Protein AF-A0A964YYC1-F1 (afdb_monomer)

Solvent-accessible surface area (backbone atoms only — not comparable to full-atom values): 6538 Å² total; per-residue (Å²): 107,53,64,54,41,38,64,71,27,30,49,56,20,42,50,52,51,27,54,55,34,36,36,45,36,70,51,42,67,93,49,29,40,55,71,55,57,46,78,50,91,67,68,55,70,71,57,19,52,52,24,41,53,53,23,54,50,37,51,51,49,52,55,48,52,62,48,56,58,72,51,72,62,59,64,54,70,70,57,53,50,54,45,52,50,50,25,54,53,21,45,52,51,15,51,56,24,54,69,41,88,18,78,66,17,27,61,53,16,54,37,26,42,32,36,18,50,26,42,46,52,47,55,54,62,28,73,77,99

Foldseek 3Di:
DLVCLLVPQLVVLLVVVLVLLLCLLVQPQVSCCQHPVVPDSGDDNVSSVVSVVVSVVSVVLSVLSVVLSVDDAQDDPVNLVVLVVLLVVLCVCLVVQCPRPRPNNNVNSVSSNSSNVSSVVSSVVRHVD

Structure (mmCIF, N/CA/C/O backbone):
data_AF-A0A964YYC1-F1
#
_entry.id   AF-A0A964YYC1-F1
#
loop_
_atom_site.group_PDB
_atom_site.id
_atom_site.type_symbol
_atom_site.label_atom_id
_atom_site.label_alt_id
_atom_site.label_comp_id
_atom_site.label_asym_id
_atom_site.label_entity_id
_atom_site.label_seq_id
_atom_site.pdbx_PDB_ins_code
_atom_site.Cartn_x
_atom_site.Cartn_y
_atom_site.Cartn_z
_atom_site.occupancy
_atom_site.B_iso_or_equiv
_atom_site.auth_seq_id
_atom_site.auth_comp_id
_atom_site.auth_asym_id
_atom_site.auth_atom_id
_atom_site.pdbx_PDB_model_num
ATOM 1 N N . MET A 1 1 ? -16.806 5.840 10.994 1.00 89.00 1 MET A N 1
ATOM 2 C CA . MET A 1 1 ? -15.397 6.220 10.739 1.00 89.00 1 MET A CA 1
ATOM 3 C C . MET A 1 1 ? -14.572 5.137 10.028 1.00 89.00 1 MET A C 1
ATOM 5 O O . MET A 1 1 ? -14.177 5.381 8.896 1.00 89.00 1 MET A O 1
ATOM 9 N N . LYS A 1 2 ? -14.340 3.933 10.593 1.00 93.62 2 LYS A N 1
ATOM 10 C CA . LYS A 1 2 ? -13.486 2.893 9.952 1.00 93.62 2 LYS A CA 1
ATOM 11 C C . LYS A 1 2 ? -13.859 2.575 8.493 1.00 93.62 2 LYS A C 1
ATOM 13 O O . LYS A 1 2 ? -12.994 2.542 7.626 1.00 93.62 2 LYS A O 1
ATOM 18 N N . ARG A 1 3 ? -15.156 2.403 8.209 1.00 95.38 3 ARG A N 1
ATOM 19 C CA . ARG A 1 3 ? -15.663 2.103 6.857 1.00 95.38 3 ARG A CA 1
ATOM 20 C C . ARG A 1 3 ? -15.433 3.240 5.854 1.00 95.38 3 ARG A C 1
ATOM 22 O O . ARG A 1 3 ? -15.131 2.973 4.700 1.00 95.38 3 ARG A O 1
ATOM 29 N N . GLN A 1 4 ? -15.517 4.496 6.298 1.00 96.00 4 GLN A N 1
ATOM 30 C CA . GLN A 1 4 ? -15.213 5.662 5.458 1.00 96.00 4 GLN A CA 1
ATOM 31 C C . GLN A 1 4 ? -13.718 5.729 5.135 1.00 96.00 4 GLN A C 1
ATOM 33 O O . GLN A 1 4 ? -13.366 5.913 3.977 1.00 96.00 4 GLN A O 1
ATOM 38 N N . ILE A 1 5 ? -12.846 5.499 6.128 1.00 96.31 5 ILE A N 1
ATOM 39 C CA . ILE A 1 5 ? -11.391 5.421 5.913 1.00 96.31 5 ILE A CA 1
ATOM 40 C C . ILE A 1 5 ? -11.065 4.349 4.865 1.00 96.31 5 ILE A C 1
ATOM 42 O O . ILE A 1 5 ? -10.284 4.595 3.949 1.00 96.31 5 ILE A O 1
ATOM 46 N N . PHE A 1 6 ? -11.696 3.176 4.964 1.00 97.12 6 PHE A N 1
ATOM 47 C CA . PHE A 1 6 ? -11.511 2.117 3.976 1.00 97.12 6 PHE A CA 1
ATOM 48 C C . PHE A 1 6 ? -11.997 2.525 2.581 1.00 97.12 6 PHE A C 1
ATOM 50 O O . PHE A 1 6 ? -11.214 2.464 1.641 1.00 97.12 6 PHE A O 1
ATOM 57 N N . ASN A 1 7 ? -13.239 2.991 2.444 1.00 96.50 7 ASN A N 1
ATOM 58 C CA . ASN A 1 7 ? -13.824 3.303 1.137 1.00 96.50 7 ASN A CA 1
ATOM 59 C C . ASN A 1 7 ? -13.154 4.492 0.428 1.00 96.50 7 ASN A C 1
ATOM 61 O O . ASN A 1 7 ? -13.075 4.491 -0.795 1.00 96.50 7 ASN A O 1
ATOM 65 N N . ILE A 1 8 ? -12.700 5.506 1.173 1.00 96.94 8 ILE A N 1
ATOM 66 C CA . ILE A 1 8 ? -12.177 6.759 0.604 1.00 96.94 8 ILE A CA 1
ATOM 67 C C . ILE A 1 8 ? -10.660 6.703 0.406 1.00 96.94 8 ILE A C 1
ATOM 69 O O . ILE A 1 8 ? -10.156 7.231 -0.580 1.00 96.94 8 ILE A O 1
ATOM 73 N N . LEU A 1 9 ? -9.921 6.082 1.332 1.00 96.88 9 LEU A N 1
ATOM 74 C CA . LEU A 1 9 ? -8.457 6.054 1.278 1.00 96.88 9 LEU A CA 1
ATOM 75 C C . LEU A 1 9 ? -7.942 4.697 0.809 1.00 96.88 9 LEU A C 1
ATOM 77 O O . LEU A 1 9 ? -7.307 4.613 -0.238 1.00 96.88 9 LEU A O 1
ATOM 81 N N . LEU A 1 10 ? -8.209 3.634 1.571 1.00 97.75 10 LEU A N 1
ATOM 82 C CA . LEU A 1 10 ? -7.533 2.349 1.362 1.00 97.75 10 LEU A CA 1
ATOM 83 C C . LEU A 1 10 ? -7.979 1.649 0.082 1.00 97.75 10 LEU A C 1
ATOM 85 O O . LEU A 1 10 ? -7.131 1.222 -0.688 1.00 97.75 10 LEU A O 1
ATOM 89 N N . PHE A 1 11 ? -9.283 1.538 -0.160 1.00 98.00 11 PHE A N 1
ATOM 90 C CA . PHE A 1 11 ? -9.820 0.828 -1.316 1.00 98.00 11 PHE A CA 1
ATOM 91 C C . PHE A 1 11 ? -9.315 1.411 -2.649 1.00 98.00 11 PHE A C 1
ATOM 93 O O . PHE A 1 11 ? -8.643 0.681 -3.380 1.00 98.00 11 PHE A O 1
ATOM 100 N N . PRO A 1 12 ? -9.533 2.703 -2.971 1.00 98.12 12 PRO A N 1
ATOM 101 C CA . PRO A 1 12 ? -9.072 3.252 -4.244 1.00 98.12 12 PRO A CA 1
ATOM 102 C C . PRO A 1 12 ? -7.545 3.235 -4.359 1.00 98.12 12 PRO A C 1
ATOM 104 O O . PRO A 1 12 ? -7.014 2.880 -5.410 1.00 98.12 12 PRO A O 1
ATOM 107 N N . ALA A 1 13 ? -6.818 3.550 -3.283 1.00 98.00 13 ALA A N 1
ATOM 108 C CA . ALA A 1 13 ? -5.362 3.587 -3.325 1.00 98.00 13 ALA A CA 1
ATOM 109 C C . ALA A 1 13 ? -4.732 2.196 -3.507 1.00 98.00 13 ALA A C 1
ATOM 111 O O . ALA A 1 13 ? -3.767 2.054 -4.259 1.00 98.00 13 ALA A O 1
ATOM 112 N N . LEU A 1 14 ? -5.278 1.160 -2.863 1.00 97.94 14 LEU A N 1
ATOM 113 C CA . LEU A 1 14 ? -4.824 -0.220 -3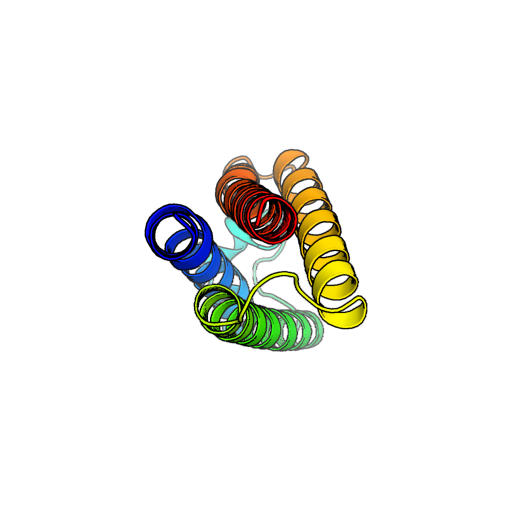.045 1.00 97.94 14 LEU A CA 1
ATOM 114 C C . LEU A 1 14 ? -5.169 -0.748 -4.437 1.00 97.94 14 LEU A C 1
ATOM 116 O O . LEU A 1 14 ? -4.343 -1.437 -5.024 1.00 97.94 14 LEU A O 1
ATOM 120 N N . VAL A 1 15 ? -6.329 -0.391 -4.998 1.00 97.94 15 VAL A N 1
ATOM 121 C CA . VAL A 1 15 ? -6.699 -0.760 -6.377 1.00 97.94 15 VAL A CA 1
ATOM 122 C C . VAL A 1 15 ? -5.755 -0.114 -7.393 1.00 97.94 15 VAL A C 1
ATOM 124 O O . VAL A 1 15 ? -5.268 -0.799 -8.290 1.00 97.94 15 VAL A O 1
ATOM 127 N N . ILE A 1 16 ? -5.431 1.174 -7.232 1.00 96.94 16 ILE A N 1
ATOM 128 C CA . ILE A 1 16 ? -4.473 1.871 -8.103 1.00 96.94 16 ILE A CA 1
ATOM 129 C C . ILE A 1 16 ? -3.080 1.235 -7.995 1.00 96.94 16 ILE A C 1
ATOM 131 O O . ILE A 1 16 ? -2.468 0.928 -9.018 1.00 96.94 16 ILE A O 1
ATOM 135 N N . ASN A 1 17 ? -2.584 0.993 -6.776 1.00 96.50 17 ASN A N 1
ATOM 136 C CA . A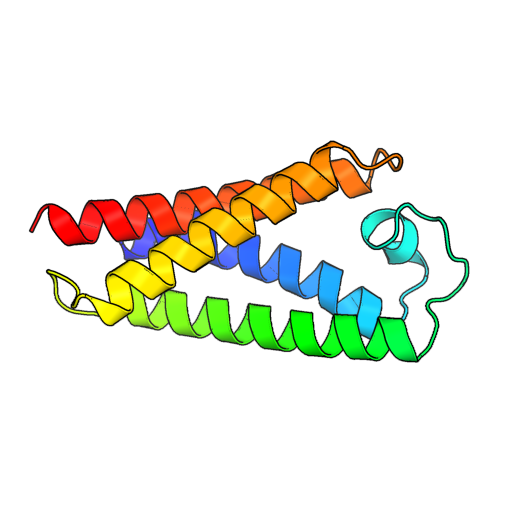SN A 1 17 ? -1.288 0.338 -6.570 1.00 96.50 17 ASN A CA 1
ATOM 137 C C . ASN A 1 17 ? -1.266 -1.085 -7.144 1.00 96.50 17 ASN A C 1
ATOM 139 O O . ASN A 1 17 ? -0.297 -1.464 -7.798 1.00 96.50 17 ASN A O 1
ATOM 143 N N . PHE A 1 18 ? -2.337 -1.858 -6.947 1.00 97.62 18 PHE A N 1
ATOM 144 C CA . PHE A 1 18 ? -2.480 -3.188 -7.529 1.00 97.62 18 PHE A CA 1
ATOM 145 C C . PHE A 1 18 ? -2.411 -3.130 -9.053 1.00 97.62 18 PHE A C 1
ATOM 147 O O . PHE A 1 18 ? -1.614 -3.853 -9.639 1.00 97.62 18 PHE A O 1
ATOM 154 N N . TYR A 1 19 ? -3.187 -2.250 -9.689 1.00 96.75 19 TYR A N 1
ATOM 155 C CA . TYR A 1 19 ? -3.192 -2.098 -11.142 1.00 96.75 19 TYR A CA 1
ATOM 156 C C . TYR A 1 19 ? -1.789 -1.805 -11.690 1.00 96.75 19 TYR A C 1
ATOM 158 O O . TYR A 1 19 ? -1.343 -2.461 -12.632 1.00 96.75 19 TYR A O 1
ATOM 166 N N . LEU A 1 20 ? -1.062 -0.879 -11.057 1.00 94.75 20 LEU A N 1
ATOM 167 C CA . LEU A 1 20 ? 0.309 -0.541 -11.442 1.00 94.75 20 LEU A CA 1
ATOM 168 C C . LEU A 1 20 ? 1.240 -1.744 -11.309 1.00 94.75 20 LEU A C 1
ATOM 170 O O . LEU A 1 20 ? 1.861 -2.163 -12.280 1.00 94.75 20 LEU A O 1
ATOM 174 N N . VAL A 1 21 ? 1.297 -2.351 -10.129 1.00 95.25 21 VAL A N 1
ATOM 175 C CA . VAL A 1 21 ? 2.207 -3.465 -9.849 1.00 95.25 21 VAL A CA 1
ATOM 176 C C . VAL A 1 21 ? 1.876 -4.686 -10.717 1.00 95.25 21 VAL A C 1
ATOM 178 O O . VAL A 1 21 ? 2.773 -5.298 -11.295 1.00 95.25 21 VAL A O 1
ATOM 181 N N . PHE A 1 22 ? 0.594 -5.009 -10.885 1.00 97.31 22 PHE A N 1
ATOM 182 C CA . PHE A 1 22 ? 0.139 -6.125 -11.711 1.00 97.31 22 PHE A CA 1
ATOM 183 C C . PHE A 1 22 ? 0.447 -5.909 -13.197 1.00 97.31 22 PHE A C 1
ATOM 185 O O . PHE A 1 22 ? 0.883 -6.834 -13.881 1.00 97.31 22 PHE A O 1
ATOM 192 N N . SER A 1 23 ? 0.325 -4.675 -13.696 1.00 95.81 23 SER A N 1
ATOM 193 C CA . SER A 1 23 ? 0.728 -4.356 -15.070 1.00 95.81 23 SER A CA 1
ATOM 194 C C . SER A 1 23 ? 2.231 -4.567 -15.317 1.00 95.81 23 SER A C 1
ATOM 196 O O . SER A 1 23 ? 2.620 -4.941 -16.425 1.00 95.81 23 SER A O 1
ATOM 198 N N . GLY A 1 24 ? 3.066 -4.443 -14.277 1.00 94.19 24 GLY A N 1
ATOM 199 C CA . GLY A 1 24 ? 4.488 -4.800 -14.313 1.00 94.19 24 GLY A CA 1
ATOM 200 C C . GLY A 1 24 ? 4.714 -6.306 -14.457 1.00 94.19 24 GLY A C 1
ATOM 201 O O . GLY A 1 24 ? 5.541 -6.736 -15.258 1.00 94.19 24 GLY A O 1
ATOM 202 N N . ALA A 1 25 ? 3.919 -7.130 -13.771 1.00 95.75 25 ALA A N 1
ATOM 203 C CA . ALA A 1 25 ? 3.968 -8.588 -13.923 1.00 95.75 25 ALA A CA 1
ATOM 204 C C . ALA A 1 25 ? 3.609 -9.027 -15.356 1.00 95.75 25 ALA A C 1
ATOM 206 O O . ALA A 1 25 ? 4.273 -9.877 -15.964 1.00 95.75 25 ALA A O 1
ATOM 207 N N . LEU A 1 26 ? 2.588 -8.381 -15.924 1.00 96.00 26 LEU A N 1
ATOM 208 C CA . LEU A 1 26 ? 2.145 -8.590 -17.301 1.00 96.00 26 LEU A CA 1
ATOM 209 C C . LEU A 1 26 ? 3.067 -7.945 -18.349 1.00 96.00 26 LEU A C 1
ATOM 211 O O . LEU A 1 26 ? 2.903 -8.219 -19.534 1.00 96.00 26 LEU A O 1
ATOM 215 N N . ASN A 1 27 ? 4.050 -7.140 -17.930 1.00 94.19 27 ASN A N 1
ATOM 216 C CA . ASN A 1 27 ? 4.953 -6.398 -18.810 1.00 94.19 27 ASN A CA 1
ATOM 217 C C . ASN A 1 27 ? 4.204 -5.505 -19.822 1.00 94.19 27 ASN A C 1
ATOM 219 O O . ASN A 1 27 ? 4.498 -5.488 -21.019 1.00 94.19 27 ASN A O 1
ATOM 223 N N . ILE A 1 28 ? 3.199 -4.768 -19.342 1.00 94.19 28 ILE A N 1
ATOM 224 C CA . ILE A 1 28 ? 2.425 -3.841 -20.173 1.00 94.19 28 ILE A CA 1
ATOM 225 C C . ILE A 1 28 ? 3.294 -2.624 -20.510 1.00 94.19 28 ILE A C 1
ATOM 227 O O . ILE A 1 28 ? 3.589 -1.798 -19.645 1.00 94.19 28 ILE A O 1
ATOM 231 N N . LYS A 1 29 ? 3.669 -2.487 -21.788 1.00 90.38 29 LYS A N 1
ATOM 232 C CA . LYS A 1 29 ? 4.609 -1.458 -22.271 1.00 90.38 29 LYS A CA 1
ATOM 233 C C . LYS A 1 29 ? 4.215 -0.028 -21.889 1.00 90.38 29 LYS A C 1
ATOM 235 O O . LYS A 1 29 ? 5.066 0.746 -21.465 1.00 90.38 29 LYS A O 1
ATOM 240 N N . SER A 1 30 ? 2.927 0.313 -21.973 1.00 89.19 30 SER A N 1
ATOM 241 C CA . SER A 1 30 ? 2.425 1.655 -21.635 1.00 89.19 30 SER A CA 1
ATOM 242 C C . SER A 1 30 ? 2.562 2.017 -20.150 1.00 89.19 30 SER A C 1
ATOM 244 O O . SER A 1 30 ? 2.491 3.193 -19.805 1.00 89.19 30 SER A O 1
ATOM 246 N N . MET A 1 31 ? 2.786 1.034 -19.272 1.00 91.88 31 MET A N 1
ATOM 247 C CA . MET A 1 31 ? 2.919 1.236 -17.826 1.00 91.88 31 MET A CA 1
ATOM 248 C C . MET A 1 31 ? 4.373 1.223 -17.341 1.00 91.88 31 MET A C 1
ATOM 250 O O . MET A 1 31 ? 4.636 1.632 -16.212 1.00 91.88 31 MET A O 1
ATOM 254 N N . LEU A 1 32 ? 5.339 0.836 -18.183 1.00 89.69 32 LEU A N 1
ATOM 255 C CA . LEU A 1 32 ? 6.768 0.814 -17.834 1.00 89.69 32 LEU A CA 1
ATOM 256 C C . LEU A 1 32 ? 7.307 2.160 -17.307 1.00 89.69 32 LEU A C 1
ATOM 258 O O . LEU A 1 32 ? 8.042 2.141 -16.311 1.00 89.69 32 LEU A O 1
ATOM 262 N N . PRO A 1 33 ? 6.895 3.331 -17.846 1.00 89.94 33 PRO A N 1
ATOM 263 C CA . PRO A 1 33 ? 7.295 4.629 -17.297 1.00 89.94 33 PRO A CA 1
ATOM 264 C C . PRO A 1 33 ? 6.856 4.864 -15.847 1.00 89.94 33 PRO A C 1
ATOM 266 O O . PRO A 1 33 ? 7.422 5.725 -15.175 1.00 89.94 33 PRO A O 1
ATOM 269 N N . ARG A 1 34 ? 5.852 4.119 -15.363 1.00 89.44 34 ARG A N 1
ATOM 270 C CA . ARG A 1 34 ? 5.313 4.216 -14.000 1.00 89.44 34 ARG A CA 1
ATOM 271 C C . ARG A 1 34 ? 5.860 3.167 -13.041 1.00 89.44 34 ARG A C 1
ATOM 273 O O . ARG A 1 34 ? 5.523 3.236 -11.873 1.00 89.44 34 ARG A O 1
ATOM 280 N N . ILE A 1 35 ? 6.610 2.173 -13.499 1.00 87.06 35 ILE A N 1
ATOM 281 C CA . ILE A 1 35 ? 6.916 0.983 -12.686 1.00 87.06 35 ILE A CA 1
ATOM 282 C C . ILE A 1 35 ? 8.413 0.823 -12.441 1.00 87.06 35 ILE A C 1
ATOM 284 O O . ILE A 1 35 ? 8.808 0.311 -11.397 1.00 87.06 35 ILE A O 1
ATOM 288 N N . ALA A 1 36 ? 9.230 1.245 -13.406 1.00 81.56 36 ALA A N 1
ATOM 289 C CA . ALA A 1 36 ? 10.677 1.074 -13.372 1.00 81.56 36 ALA A CA 1
ATOM 290 C C . ALA A 1 36 ? 11.404 2.299 -13.952 1.00 81.56 36 ALA A C 1
ATOM 292 O O . ALA A 1 36 ? 12.338 2.164 -14.744 1.00 81.56 36 ALA A O 1
ATOM 293 N N . GLY A 1 37 ? 10.916 3.506 -13.651 1.00 74.94 37 GLY A N 1
ATOM 294 C CA . GLY A 1 37 ? 11.505 4.758 -14.131 1.00 74.94 37 GLY A CA 1
ATOM 295 C C . GLY A 1 37 ? 11.527 4.939 -15.648 1.00 74.94 37 GLY A C 1
ATOM 296 O O . GLY A 1 37 ? 12.214 5.835 -16.126 1.00 74.94 37 GLY A O 1
ATOM 297 N N . GLY A 1 38 ? 10.830 4.086 -16.409 1.00 70.62 38 GLY A N 1
ATOM 298 C CA . GLY A 1 38 ? 10.949 4.027 -17.868 1.00 70.62 38 GLY A CA 1
ATOM 299 C C . GLY A 1 38 ? 12.300 3.504 -18.370 1.00 70.62 38 GLY A C 1
ATOM 300 O O . GLY A 1 38 ? 12.590 3.643 -19.550 1.00 70.62 38 GLY A O 1
ATOM 301 N N . GLY A 1 39 ? 13.124 2.902 -17.503 1.00 79.25 39 GLY A N 1
ATOM 302 C CA . GLY A 1 39 ? 14.466 2.419 -17.853 1.00 79.25 39 GLY A CA 1
ATOM 303 C C . GLY A 1 39 ? 14.499 1.089 -18.612 1.00 79.25 39 GLY A C 1
ATOM 304 O O . GLY A 1 39 ? 15.578 0.588 -18.910 1.00 79.25 39 GLY A O 1
ATOM 305 N N . PHE A 1 40 ? 13.336 0.502 -18.901 1.00 84.00 40 PHE A N 1
ATOM 306 C CA . PHE A 1 40 ? 13.209 -0.789 -19.567 1.00 84.00 40 PHE A CA 1
ATOM 307 C C . PHE A 1 40 ? 12.255 -0.682 -20.753 1.00 84.00 40 PHE A C 1
ATOM 309 O O . PHE A 1 40 ? 11.156 -0.148 -20.617 1.00 84.00 40 PHE A O 1
ATOM 316 N N . GLU A 1 41 ? 12.633 -1.278 -21.883 1.00 85.38 41 GLU A N 1
ATOM 317 C CA . GLU A 1 41 ? 11.711 -1.544 -22.998 1.00 85.38 41 GLU A CA 1
ATOM 318 C C . GLU A 1 41 ? 10.856 -2.796 -22.746 1.00 85.38 41 GLU A C 1
ATOM 320 O O . GLU A 1 41 ? 9.746 -2.943 -23.266 1.00 85.38 41 GLU A O 1
ATOM 325 N N . SER A 1 42 ? 11.378 -3.711 -21.926 1.00 90.75 42 SER A N 1
ATOM 326 C CA . SER A 1 42 ? 10.676 -4.881 -21.413 1.00 90.75 42 SER A CA 1
ATOM 327 C C . SER A 1 42 ? 11.260 -5.295 -20.065 1.00 90.75 42 SER A C 1
ATOM 329 O O . SER A 1 42 ? 12.468 -5.207 -19.844 1.00 90.75 42 SER A O 1
ATOM 331 N N . LEU A 1 43 ? 10.402 -5.736 -19.147 1.00 91.94 43 LEU A N 1
ATOM 332 C CA . LEU A 1 43 ? 10.828 -6.212 -17.837 1.00 91.94 43 LEU A CA 1
ATOM 333 C C . LEU A 1 43 ? 11.396 -7.637 -17.940 1.00 91.94 43 LEU A C 1
ATOM 335 O O . LEU A 1 43 ? 10.693 -8.536 -18.417 1.00 91.94 43 LEU A O 1
ATOM 339 N N . PRO A 1 44 ? 12.620 -7.881 -17.433 1.00 93.38 44 PRO A N 1
ATOM 340 C CA . PRO A 1 44 ? 13.165 -9.222 -17.258 1.00 93.38 44 PRO A CA 1
ATOM 341 C C . PRO A 1 44 ? 12.198 -10.143 -16.507 1.00 93.38 44 PRO A C 1
ATOM 343 O O . PRO A 1 44 ? 11.538 -9.720 -15.554 1.00 93.38 44 PRO A O 1
ATOM 346 N N . SER A 1 45 ? 12.157 -11.427 -16.878 1.00 94.75 45 SER A N 1
ATOM 347 C CA . SER A 1 45 ? 11.251 -12.420 -16.275 1.00 94.75 45 SER A CA 1
ATOM 348 C C . SER A 1 45 ? 11.351 -12.482 -14.747 1.00 94.75 45 SER A C 1
ATOM 350 O O . SER A 1 45 ? 10.330 -12.596 -14.072 1.00 94.75 45 SER A O 1
ATOM 352 N N . GLY A 1 46 ? 12.560 -12.327 -14.193 1.00 94.50 46 GLY A N 1
ATOM 353 C CA . GLY A 1 46 ? 12.769 -12.264 -12.744 1.00 94.50 46 GLY A CA 1
ATOM 354 C C . GLY A 1 46 ? 12.043 -11.086 -12.086 1.00 94.50 46 GLY A C 1
ATOM 355 O O . GLY A 1 46 ? 11.337 -11.276 -11.100 1.00 94.50 46 GLY A O 1
ATOM 356 N N . LEU A 1 47 ? 12.128 -9.884 -12.669 1.00 93.19 47 LEU A N 1
ATOM 357 C CA . LEU A 1 47 ? 11.399 -8.717 -12.160 1.00 93.19 47 LEU A CA 1
ATOM 358 C C . LEU A 1 47 ? 9.888 -8.910 -12.285 1.00 93.19 47 LEU A C 1
ATOM 360 O O . LEU A 1 47 ? 9.155 -8.595 -11.352 1.00 93.19 47 LEU A O 1
ATOM 364 N N . ARG A 1 48 ? 9.411 -9.490 -13.389 1.00 95.31 48 ARG A N 1
ATOM 365 C CA 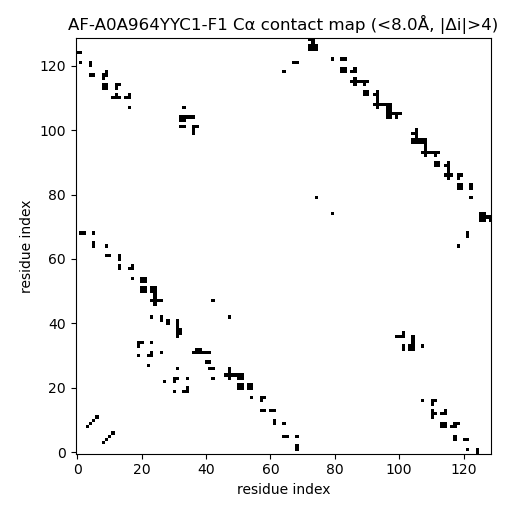. ARG A 1 48 ? 7.979 -9.777 -13.579 1.00 95.31 48 ARG A CA 1
ATOM 366 C C . ARG A 1 48 ? 7.424 -10.692 -12.485 1.00 95.31 48 ARG A C 1
ATOM 368 O O . ARG A 1 48 ? 6.322 -10.448 -11.997 1.00 95.31 48 ARG A O 1
ATOM 375 N N . LEU A 1 49 ? 8.194 -11.695 -12.057 1.00 97.12 49 LEU A N 1
ATOM 376 C CA . LEU A 1 49 ? 7.811 -12.572 -10.948 1.00 97.12 49 LEU A CA 1
ATOM 377 C C . LEU A 1 49 ? 7.745 -11.815 -9.610 1.00 97.12 49 LEU A C 1
ATOM 379 O O . LEU A 1 49 ? 6.817 -12.029 -8.831 1.00 97.12 49 LEU A O 1
ATOM 383 N N . ILE A 1 50 ? 8.673 -10.882 -9.368 1.00 96.25 50 ILE A N 1
ATOM 384 C CA . ILE A 1 50 ? 8.635 -10.001 -8.190 1.00 96.25 50 ILE A CA 1
ATOM 385 C C . ILE A 1 50 ? 7.374 -9.129 -8.215 1.00 96.25 50 ILE A C 1
ATOM 387 O O . ILE A 1 50 ? 6.648 -9.081 -7.222 1.00 96.25 50 ILE A O 1
ATOM 391 N N . TYR A 1 51 ? 7.063 -8.493 -9.348 1.00 95.62 51 TYR A N 1
ATOM 392 C CA . TYR A 1 51 ? 5.832 -7.712 -9.509 1.00 95.62 51 TYR A CA 1
ATOM 393 C C . TYR A 1 51 ? 4.578 -8.563 -9.294 1.00 95.62 51 TYR A C 1
ATOM 395 O O . TYR A 1 51 ? 3.631 -8.103 -8.658 1.00 95.62 51 TYR A O 1
ATOM 403 N N . LEU A 1 52 ? 4.573 -9.823 -9.735 1.00 97.50 52 LEU A N 1
ATOM 404 C CA . LEU A 1 52 ? 3.458 -10.729 -9.469 1.00 97.50 52 LEU A CA 1
ATOM 405 C C . LEU A 1 52 ? 3.287 -10.972 -7.962 1.00 97.50 52 LEU A C 1
ATOM 407 O O . LEU A 1 52 ? 2.182 -10.816 -7.440 1.00 97.50 52 LEU A O 1
ATOM 411 N N . GLY A 1 53 ? 4.373 -11.265 -7.245 1.00 98.06 53 GLY A N 1
ATOM 412 C CA . GLY A 1 53 ? 4.351 -11.426 -5.788 1.00 98.06 53 GLY A CA 1
ATOM 413 C C . GLY A 1 53 ? 3.867 -10.170 -5.058 1.00 98.06 53 GLY A C 1
ATOM 414 O O . GLY A 1 53 ? 3.013 -10.248 -4.174 1.00 98.06 53 GLY A O 1
ATOM 415 N N . LEU A 1 54 ? 4.337 -8.993 -5.478 1.00 96.56 54 LEU A N 1
ATOM 416 C CA . LEU A 1 54 ? 3.881 -7.715 -4.931 1.00 96.56 54 LEU A CA 1
ATOM 417 C C . LEU A 1 54 ? 2.394 -7.467 -5.220 1.00 96.56 54 LEU A C 1
ATOM 419 O O . LEU A 1 54 ? 1.684 -6.953 -4.358 1.00 96.56 54 LEU A O 1
ATOM 423 N N . SER A 1 55 ? 1.890 -7.867 -6.389 1.00 97.00 55 SER A N 1
ATOM 424 C CA . SER A 1 55 ? 0.470 -7.714 -6.724 1.00 97.00 55 SER A CA 1
ATOM 425 C C . SER A 1 55 ? -0.419 -8.582 -5.821 1.00 97.00 55 SER A C 1
ATOM 427 O O . SER A 1 55 ? -1.420 -8.099 -5.291 1.00 97.00 55 SER A O 1
ATOM 429 N N . MET A 1 56 ? 0.005 -9.818 -5.533 1.00 98.12 56 MET A N 1
ATOM 430 C CA . MET A 1 56 ? -0.655 -10.692 -4.557 1.00 98.12 56 MET A CA 1
ATOM 431 C C . MET A 1 56 ? -0.607 -10.104 -3.145 1.00 98.12 56 MET A C 1
ATOM 433 O O . MET A 1 56 ? -1.587 -10.171 -2.402 1.00 98.12 56 MET A O 1
ATOM 437 N N . PHE A 1 57 ? 0.505 -9.465 -2.780 1.00 97.81 57 PHE A N 1
ATOM 438 C CA . PHE A 1 57 ? 0.619 -8.770 -1.504 1.00 97.81 57 PHE A CA 1
ATOM 439 C C . PHE A 1 57 ? -0.360 -7.588 -1.392 1.00 97.81 57 PHE A C 1
ATOM 441 O O . PHE A 1 57 ? -0.949 -7.396 -0.329 1.00 97.81 57 PHE A O 1
ATOM 448 N N . MET A 1 58 ? -0.623 -6.848 -2.476 1.00 97.06 58 MET A N 1
ATOM 449 C CA . MET A 1 58 ? -1.647 -5.789 -2.491 1.00 97.06 58 MET A CA 1
ATOM 450 C C . MET A 1 58 ? -3.067 -6.348 -2.320 1.00 97.06 58 MET A C 1
ATOM 452 O O . MET A 1 58 ? -3.862 -5.773 -1.577 1.00 97.06 58 MET A O 1
ATOM 456 N N . ILE A 1 59 ? -3.378 -7.499 -2.932 1.00 97.88 59 ILE A N 1
ATOM 457 C CA . ILE A 1 59 ? -4.653 -8.204 -2.701 1.00 97.88 59 ILE A CA 1
ATOM 458 C C . ILE A 1 59 ? -4.782 -8.573 -1.222 1.00 97.88 59 ILE A C 1
ATOM 460 O O . ILE A 1 59 ? -5.806 -8.299 -0.594 1.00 97.88 59 ILE A O 1
ATOM 464 N N . TRP A 1 60 ? -3.729 -9.144 -0.635 1.00 98.38 60 TRP A N 1
ATOM 465 C CA . TRP A 1 60 ? -3.723 -9.467 0.787 1.00 98.38 60 TRP A CA 1
ATOM 466 C C . TRP A 1 60 ? -3.935 -8.220 1.660 1.00 98.38 60 TRP A C 1
ATOM 468 O O . TRP A 1 60 ? -4.746 -8.271 2.583 1.00 98.38 60 TRP A O 1
ATOM 478 N N . GLN A 1 61 ? -3.291 -7.088 1.351 1.00 98.12 61 GLN A N 1
ATOM 479 C CA . GLN A 1 61 ? -3.512 -5.830 2.074 1.00 98.12 61 GLN A CA 1
ATOM 480 C C . GLN A 1 61 ? -4.964 -5.358 1.986 1.00 98.12 61 GLN A C 1
ATOM 482 O O . GLN A 1 61 ? -5.516 -4.914 2.992 1.00 98.12 61 GLN A O 1
ATOM 487 N N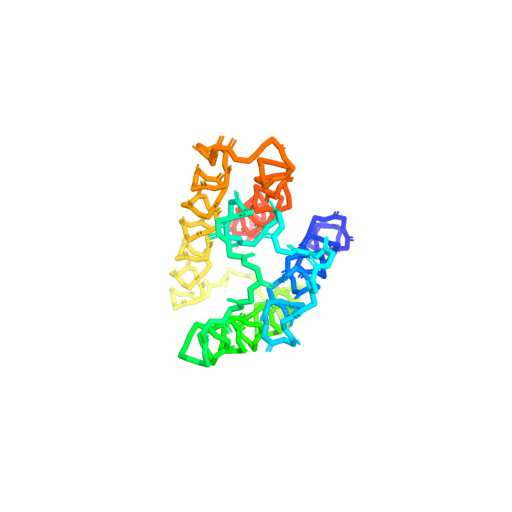 . LEU A 1 62 ? -5.595 -5.475 0.815 1.00 97.94 62 LEU A N 1
ATOM 488 C CA . LEU A 1 62 ? -6.992 -5.097 0.611 1.00 97.94 62 LEU A CA 1
ATOM 489 C C . LEU A 1 62 ? -7.935 -5.955 1.459 1.00 97.94 62 LEU A C 1
ATOM 491 O O . LEU A 1 62 ? -8.782 -5.425 2.183 1.00 97.94 62 LEU A O 1
ATOM 495 N N . LEU A 1 63 ? -7.749 -7.276 1.427 1.00 98.25 63 LEU A N 1
ATOM 496 C CA . LEU A 1 63 ? -8.519 -8.215 2.244 1.00 98.25 63 LEU A CA 1
ATOM 497 C C . LEU A 1 63 ? -8.284 -7.976 3.739 1.00 98.25 63 LEU A C 1
ATOM 499 O O . LEU A 1 63 ? -9.226 -7.992 4.535 1.00 98.25 63 LEU A O 1
ATOM 503 N N . TYR A 1 64 ? -7.038 -7.701 4.125 1.00 98.25 64 TYR A N 1
ATOM 504 C CA . TYR A 1 64 ? -6.680 -7.394 5.501 1.00 98.25 64 TYR A CA 1
ATOM 505 C C . TYR A 1 64 ? -7.325 -6.085 5.968 1.00 98.25 64 TYR A C 1
ATOM 507 O O . TYR A 1 64 ? -7.951 -6.061 7.024 1.00 98.25 64 TYR A O 1
ATOM 515 N N . ALA A 1 65 ? -7.279 -5.022 5.165 1.00 97.56 65 ALA A N 1
ATOM 516 C CA . ALA A 1 65 ? -7.943 -3.755 5.454 1.00 97.56 65 ALA A CA 1
ATOM 517 C C . ALA A 1 65 ? -9.466 -3.919 5.610 1.00 97.56 65 ALA A C 1
ATOM 519 O O . ALA A 1 65 ? -10.049 -3.387 6.558 1.00 97.56 65 ALA A O 1
ATOM 520 N N . ASN A 1 66 ? -10.101 -4.723 4.750 1.00 97.06 66 ASN A N 1
ATOM 521 C CA . ASN A 1 66 ? -11.521 -5.055 4.874 1.00 97.06 66 ASN A CA 1
ATOM 522 C C . ASN A 1 66 ? -11.828 -5.878 6.144 1.00 97.06 66 ASN A C 1
ATOM 524 O O . ASN A 1 66 ? -12.869 -5.708 6.777 1.00 97.06 66 ASN A O 1
ATOM 528 N N . ARG A 1 67 ? -10.912 -6.745 6.586 1.00 97.12 67 ARG A N 1
ATOM 529 C CA . ARG A 1 67 ? -11.044 -7.429 7.882 1.00 97.12 67 ARG 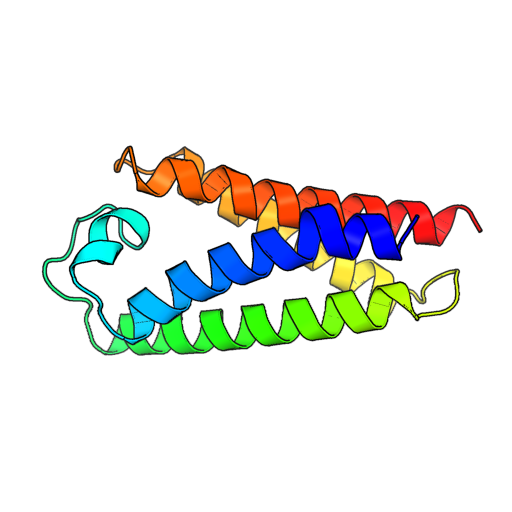A CA 1
ATOM 530 C C . ARG A 1 67 ? -10.946 -6.442 9.050 1.00 97.12 67 ARG A C 1
ATOM 532 O O . ARG A 1 67 ? -11.735 -6.534 9.987 1.00 97.12 67 ARG A O 1
ATOM 539 N N . LEU A 1 68 ? -10.012 -5.491 9.001 1.00 96.81 68 LEU A N 1
ATOM 540 C CA . LEU A 1 68 ? -9.768 -4.531 10.086 1.00 96.81 68 LEU A CA 1
ATOM 541 C C . LEU A 1 68 ? -10.971 -3.631 10.383 1.00 96.81 68 LEU A C 1
ATOM 543 O O . LEU A 1 68 ? -11.204 -3.296 11.547 1.00 96.81 68 LEU A O 1
ATOM 547 N N . ILE A 1 69 ? -11.748 -3.246 9.364 1.00 95.94 69 ILE A N 1
ATOM 548 C CA . ILE A 1 69 ? -12.934 -2.403 9.580 1.00 95.94 69 ILE A CA 1
ATOM 549 C C . ILE A 1 69 ? -14.040 -3.113 10.367 1.00 95.94 69 ILE A C 1
ATOM 551 O O . ILE A 1 69 ? -14.810 -2.435 11.044 1.00 95.94 69 ILE A O 1
ATOM 555 N N . ASN A 1 70 ? -14.075 -4.446 10.318 1.00 94.94 70 ASN A N 1
ATOM 556 C CA . ASN A 1 70 ? -15.048 -5.281 11.023 1.00 94.94 70 ASN A CA 1
ATOM 557 C C . ASN A 1 70 ? -14.498 -5.838 12.347 1.00 94.94 70 ASN A C 1
ATOM 559 O O . ASN A 1 70 ? -15.235 -6.454 13.110 1.00 94.94 70 ASN A O 1
ATOM 563 N N . LEU A 1 71 ? -13.206 -5.640 12.629 1.00 94.31 71 LEU A N 1
ATOM 564 C CA . LEU A 1 71 ? -12.575 -6.163 13.834 1.00 94.31 71 LEU A CA 1
ATOM 565 C C . LEU A 1 71 ? -12.990 -5.333 15.070 1.00 94.31 71 LEU A C 1
ATOM 567 O O . LEU A 1 71 ? -12.905 -4.092 15.010 1.00 94.31 71 LEU A O 1
ATOM 571 N N . PRO A 1 72 ? -13.383 -5.987 16.185 1.00 91.69 72 PRO A N 1
ATOM 572 C CA . PRO A 1 72 ? -13.635 -5.318 17.456 1.00 91.69 72 PRO A CA 1
ATOM 573 C C . PRO A 1 72 ? -12.419 -4.521 17.924 1.00 91.69 72 PRO A C 1
ATOM 575 O O . PRO A 1 72 ? -11.278 -4.841 17.582 1.00 91.69 72 PRO A O 1
ATOM 578 N N . THR A 1 73 ? -12.675 -3.463 18.684 1.00 90.94 73 THR A N 1
ATOM 579 C CA . THR A 1 73 ? -11.637 -2.629 19.298 1.00 90.94 73 THR A CA 1
ATOM 580 C C . THR A 1 73 ? -11.648 -2.796 20.810 1.00 90.94 73 THR A C 1
ATOM 582 O O . THR A 1 73 ? -12.733 -3.001 21.353 1.00 90.94 73 THR A O 1
ATOM 585 N N . PRO A 1 74 ? -10.478 -2.712 21.465 1.00 92.81 74 PRO A N 1
ATOM 586 C CA . PRO A 1 74 ? -9.156 -2.444 20.884 1.00 92.81 74 PRO A CA 1
ATOM 587 C C . PRO A 1 74 ? -8.556 -3.648 20.135 1.00 92.81 74 PRO A C 1
ATOM 589 O O . PRO A 1 74 ? -8.866 -4.806 20.406 1.00 92.81 74 PRO A O 1
ATOM 592 N N . TRP A 1 75 ? -7.690 -3.383 19.154 1.00 94.94 75 TRP A N 1
ATOM 593 C CA . TRP A 1 75 ? -6.963 -4.436 18.446 1.00 94.94 75 TRP A CA 1
ATOM 594 C C . TRP A 1 75 ? -5.888 -5.075 19.330 1.00 94.94 75 TRP A C 1
ATOM 596 O O . TRP A 1 75 ? -5.192 -4.396 20.081 1.00 94.94 75 TRP A O 1
ATOM 606 N N . GLY A 1 76 ? -5.680 -6.384 19.165 1.00 95.19 76 GLY A N 1
ATOM 607 C CA . GLY A 1 76 ? -4.578 -7.091 19.818 1.00 95.19 76 GLY A CA 1
ATOM 608 C C . GLY A 1 76 ? -3.194 -6.664 19.306 1.00 95.19 76 GLY A C 1
ATOM 609 O O . GLY A 1 76 ? -3.043 -6.176 18.183 1.00 95.19 76 GLY A O 1
ATOM 610 N N . SER A 1 77 ? -2.156 -6.931 20.108 1.00 94.88 77 SER A N 1
ATOM 611 C CA . SER A 1 77 ? -0.755 -6.545 19.838 1.00 94.88 77 SER A CA 1
ATOM 612 C C . SER A 1 77 ? -0.252 -6.966 18.449 1.00 94.88 77 SER A C 1
ATOM 614 O O . SER A 1 77 ? 0.387 -6.180 17.749 1.00 94.88 77 SER A O 1
ATOM 616 N N . ARG A 1 78 ? -0.594 -8.182 17.995 1.00 96.50 78 ARG A N 1
ATOM 617 C CA . ARG A 1 78 ? -0.212 -8.666 16.658 1.00 96.50 78 ARG A CA 1
ATOM 618 C C . ARG A 1 78 ? -0.802 -7.794 15.550 1.00 96.50 78 ARG A C 1
ATOM 620 O O . ARG A 1 78 ? -0.075 -7.388 14.650 1.00 96.50 78 ARG A O 1
ATOM 627 N N . THR A 1 79 ? -2.092 -7.481 15.636 1.00 97.38 79 THR A N 1
ATOM 628 C CA . THR A 1 79 ? -2.793 -6.642 14.657 1.00 97.38 79 THR A CA 1
ATOM 629 C C . THR A 1 79 ? -2.210 -5.233 14.623 1.00 97.38 79 THR A C 1
ATOM 631 O O . THR A 1 79 ? -1.921 -4.729 13.538 1.00 97.38 79 THR A O 1
ATOM 634 N N . ASP A 1 80 ? -1.968 -4.623 15.788 1.00 96.56 80 ASP A N 1
ATOM 635 C CA . ASP A 1 80 ? -1.371 -3.284 15.88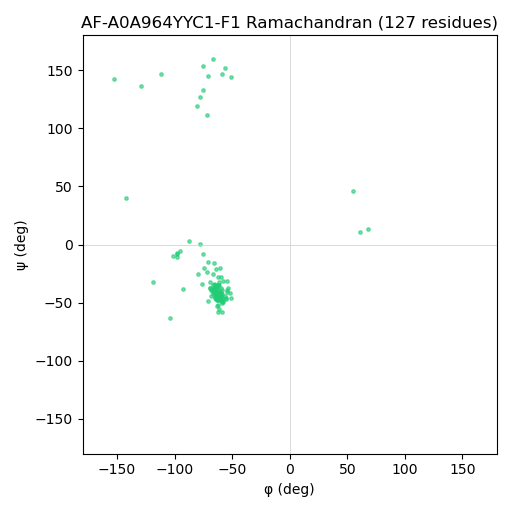5 1.00 96.56 80 ASP A CA 1
ATOM 636 C C . ASP A 1 80 ? 0.042 -3.235 15.275 1.00 96.56 80 ASP A C 1
ATOM 638 O O . ASP A 1 80 ? 0.354 -2.309 14.523 1.00 96.56 80 ASP A O 1
ATOM 642 N N . ARG A 1 81 ? 0.870 -4.264 15.513 1.00 97.44 81 ARG A N 1
ATOM 643 C CA . ARG A 1 81 ? 2.205 -4.397 14.901 1.00 97.44 81 ARG A CA 1
ATOM 644 C C . ARG A 1 81 ? 2.136 -4.576 13.389 1.00 97.44 81 ARG A C 1
ATOM 646 O O . ARG A 1 81 ? 2.871 -3.901 12.675 1.00 97.44 81 ARG A O 1
ATOM 653 N N . THR A 1 82 ? 1.247 -5.439 12.891 1.00 98.19 82 THR A N 1
ATOM 654 C CA . THR A 1 82 ? 1.066 -5.638 11.446 1.00 98.19 82 THR A CA 1
ATOM 655 C C . THR A 1 82 ? 0.640 -4.342 10.764 1.00 98.19 82 THR A C 1
ATOM 657 O O . THR A 1 82 ? 1.215 -3.976 9.746 1.00 98.19 82 THR A O 1
ATOM 660 N N . VAL A 1 83 ? -0.314 -3.602 11.335 1.00 98.19 83 VAL A N 1
ATOM 661 C CA . VAL A 1 83 ? -0.728 -2.308 10.772 1.00 98.19 83 VAL A CA 1
ATOM 662 C C . VAL A 1 83 ? 0.402 -1.280 10.860 1.00 98.19 83 VAL A C 1
ATOM 664 O O . VAL A 1 83 ? 0.630 -0.550 9.902 1.00 98.19 83 VAL A O 1
ATOM 667 N N . GLY A 1 84 ? 1.164 -1.262 11.959 1.00 98.31 84 GLY A N 1
ATOM 668 C CA . GLY A 1 84 ? 2.375 -0.448 12.085 1.00 98.31 84 GLY A CA 1
ATOM 669 C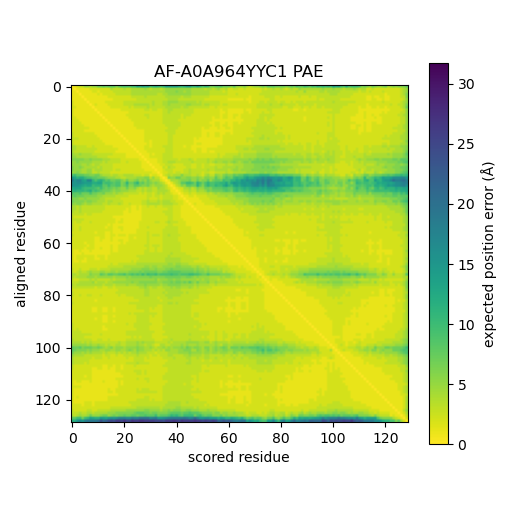 C . GLY A 1 84 ? 3.389 -0.712 10.969 1.00 98.31 84 GLY A C 1
ATOM 670 O O . GLY A 1 84 ? 3.859 0.232 10.340 1.00 98.31 84 GLY A O 1
ATOM 671 N N . PHE A 1 85 ? 3.665 -1.983 10.673 1.00 98.38 85 PHE A N 1
ATOM 672 C CA . PHE A 1 85 ? 4.537 -2.385 9.569 1.00 98.38 85 PHE A CA 1
ATOM 673 C C . PHE A 1 85 ? 4.015 -1.897 8.209 1.00 98.38 85 PHE A C 1
ATOM 675 O O . PHE A 1 85 ? 4.781 -1.338 7.427 1.00 98.38 85 PHE A O 1
ATOM 682 N N . LEU A 1 86 ? 2.711 -2.035 7.943 1.00 98.38 86 LEU A N 1
ATOM 683 C CA . LEU A 1 86 ? 2.110 -1.583 6.681 1.00 98.38 86 LEU A CA 1
ATOM 684 C C . LEU A 1 86 ? 2.190 -0.070 6.486 1.00 98.38 86 LEU A C 1
ATOM 686 O O . LEU A 1 86 ? 2.402 0.382 5.362 1.00 98.38 86 LEU A O 1
ATOM 690 N N . ILE A 1 87 ? 2.077 0.711 7.563 1.00 98.62 87 ILE A N 1
ATOM 691 C CA . ILE A 1 87 ? 2.269 2.165 7.509 1.00 98.62 87 ILE A CA 1
ATOM 692 C C . ILE A 1 87 ? 3.701 2.484 7.075 1.00 98.62 87 ILE A C 1
ATOM 694 O O . ILE A 1 87 ? 3.885 3.213 6.104 1.00 98.62 87 ILE A O 1
ATOM 698 N N . VAL A 1 88 ? 4.707 1.909 7.746 1.00 98.44 88 VAL A N 1
ATOM 699 C CA . VAL A 1 88 ? 6.129 2.140 7.422 1.00 98.44 88 VAL A CA 1
ATOM 700 C C . VAL A 1 88 ? 6.423 1.745 5.978 1.00 98.44 88 VAL A C 1
ATOM 702 O O . VAL A 1 88 ? 7.002 2.531 5.234 1.00 98.44 88 VAL A O 1
ATOM 705 N N . LEU A 1 89 ? 5.972 0.565 5.553 1.00 98.00 89 LEU A N 1
ATOM 706 C CA . LEU A 1 89 ? 6.187 0.081 4.193 1.00 98.00 89 LEU A CA 1
ATOM 707 C C . LEU A 1 89 ? 5.554 1.005 3.141 1.00 98.00 89 LEU A C 1
ATOM 709 O O . LEU A 1 89 ? 6.170 1.288 2.116 1.00 98.00 89 LEU A O 1
ATOM 713 N N . SER A 1 90 ? 4.351 1.515 3.412 1.00 97.94 90 SER A N 1
ATOM 714 C CA . SER A 1 90 ? 3.648 2.435 2.510 1.00 97.94 90 SER A CA 1
ATOM 715 C C . SER A 1 90 ? 4.330 3.804 2.438 1.00 97.94 90 SER A C 1
ATOM 717 O O . SER A 1 90 ? 4.429 4.381 1.359 1.00 97.94 90 SER A O 1
ATOM 719 N N . VAL A 1 91 ? 4.866 4.302 3.559 1.00 98.50 91 VAL A N 1
ATOM 720 C CA . VAL A 1 91 ? 5.678 5.531 3.585 1.00 98.50 91 VAL A CA 1
ATOM 721 C C . VAL A 1 91 ? 6.966 5.346 2.787 1.00 98.50 91 VAL A C 1
ATOM 723 O O . VAL A 1 91 ? 7.281 6.185 1.950 1.00 98.50 91 VAL A O 1
ATOM 726 N N . LEU A 1 92 ? 7.686 4.238 2.980 1.00 98.00 92 LEU A N 1
ATOM 727 C CA . LEU A 1 92 ? 8.893 3.945 2.202 1.00 98.00 92 LEU A CA 1
ATOM 728 C C . LEU A 1 92 ? 8.583 3.842 0.705 1.00 98.00 92 LEU A C 1
ATOM 730 O O . LEU A 1 92 ? 9.298 4.418 -0.109 1.00 98.00 92 LEU A O 1
ATOM 734 N N . SER A 1 93 ? 7.484 3.177 0.342 1.00 95.75 93 SER A N 1
ATOM 735 C CA . SER A 1 93 ? 7.021 3.110 -1.046 1.00 95.75 93 SER A CA 1
ATOM 736 C C . SER A 1 93 ? 6.728 4.502 -1.614 1.00 95.75 93 SER A C 1
ATOM 738 O O . SER A 1 93 ? 7.172 4.819 -2.718 1.00 95.75 93 SER A O 1
ATOM 740 N N . ALA A 1 94 ? 6.048 5.365 -0.856 1.00 97.69 94 ALA A N 1
ATOM 741 C CA . ALA A 1 94 ? 5.794 6.737 -1.274 1.00 97.69 94 ALA A CA 1
ATOM 742 C C . ALA A 1 94 ? 7.089 7.524 -1.508 1.00 97.69 94 ALA A C 1
ATOM 744 O O . ALA A 1 94 ? 7.208 8.201 -2.526 1.00 97.69 94 ALA A O 1
ATOM 745 N N . LEU A 1 95 ? 8.065 7.399 -0.604 1.00 97.38 95 LEU A N 1
ATOM 746 C CA . LEU A 1 95 ? 9.360 8.066 -0.725 1.00 97.38 95 LEU A CA 1
ATOM 747 C C . LEU A 1 95 ? 10.122 7.598 -1.967 1.00 97.38 95 LEU A C 1
ATOM 749 O O . LEU A 1 95 ? 10.589 8.439 -2.728 1.00 97.38 95 LEU A O 1
ATOM 753 N N . VAL A 1 96 ? 10.189 6.283 -2.210 1.00 94.19 96 VAL A N 1
ATOM 754 C CA . VAL A 1 96 ? 10.852 5.712 -3.397 1.00 94.19 96 VAL A CA 1
ATOM 755 C C . VAL A 1 96 ? 10.225 6.240 -4.688 1.00 94.19 96 VAL A C 1
ATOM 757 O O . VAL A 1 96 ? 10.947 6.673 -5.583 1.00 94.19 96 VAL A O 1
ATOM 760 N N . ASN A 1 97 ? 8.891 6.276 -4.772 1.00 95.06 97 ASN A N 1
ATOM 761 C CA . ASN A 1 97 ? 8.211 6.830 -5.943 1.00 95.06 97 ASN A CA 1
ATOM 762 C C . ASN A 1 97 ? 8.465 8.342 -6.079 1.00 95.06 97 ASN A C 1
ATOM 764 O O . ASN A 1 97 ? 8.746 8.820 -7.176 1.00 95.06 97 ASN A O 1
ATOM 768 N N . ALA A 1 98 ? 8.425 9.099 -4.978 1.00 95.56 98 ALA A N 1
ATOM 769 C CA . ALA A 1 98 ? 8.612 10.551 -4.986 1.00 95.56 98 ALA A CA 1
ATOM 770 C C . ALA A 1 98 ? 10.004 10.976 -5.483 1.00 95.56 98 ALA A C 1
ATOM 772 O O . ALA A 1 98 ? 10.121 11.990 -6.173 1.00 95.56 98 ALA A O 1
ATOM 773 N N . ILE A 1 99 ? 11.045 10.193 -5.180 1.00 93.94 99 ILE A N 1
ATOM 774 C CA . ILE A 1 99 ? 12.417 10.451 -5.646 1.00 93.94 99 ILE A CA 1
ATOM 775 C C . ILE A 1 99 ? 12.721 9.842 -7.022 1.00 93.94 99 ILE A C 1
ATOM 777 O O . ILE A 1 99 ? 13.855 9.953 -7.494 1.00 93.94 99 ILE A O 1
ATOM 781 N N . SER A 1 100 ? 11.745 9.207 -7.687 1.00 91.44 100 SER A N 1
ATOM 782 C CA . SER A 1 100 ? 11.966 8.631 -9.016 1.00 91.44 100 SER A CA 1
ATOM 783 C C 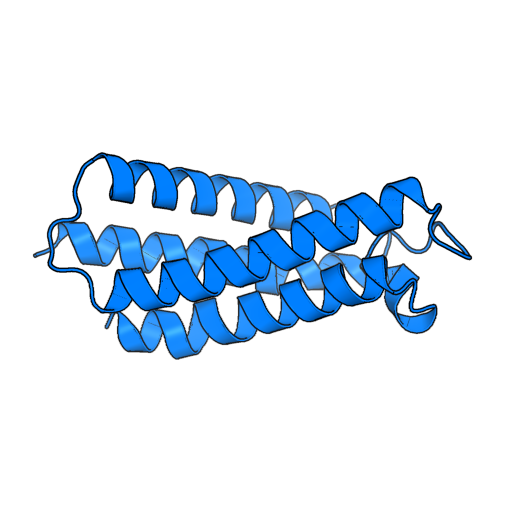. SER A 1 100 ? 12.415 9.696 -10.023 1.00 91.44 100 SER A C 1
ATOM 785 O O . SER A 1 100 ? 12.010 10.865 -9.990 1.00 91.44 100 SER A O 1
ATOM 787 N N . ARG A 1 101 ? 13.261 9.280 -10.969 1.00 87.38 101 ARG A N 1
ATOM 788 C CA . ARG A 1 101 ? 13.671 10.105 -12.112 1.00 87.38 101 ARG A CA 1
ATOM 789 C C . ARG A 1 101 ? 12.540 10.282 -13.130 1.00 87.38 101 ARG A C 1
ATOM 791 O O . ARG A 1 101 ? 12.546 11.283 -13.838 1.00 87.38 101 ARG A O 1
ATOM 798 N N . SER A 1 102 ? 11.564 9.370 -13.173 1.00 89.38 102 SER A N 1
ATOM 799 C CA . SER A 1 102 ? 10.389 9.475 -14.045 1.00 89.38 102 SER A CA 1
ATOM 800 C C . SER A 1 102 ? 9.344 10.413 -13.429 1.00 89.38 102 SER A C 1
ATOM 802 O O . SER A 1 102 ? 8.809 10.103 -12.361 1.00 89.38 102 SER A O 1
ATOM 804 N N . PRO A 1 103 ? 8.977 11.529 -14.093 1.00 89.88 103 PRO A N 1
ATOM 805 C CA . PRO A 1 103 ? 7.912 12.408 -13.608 1.00 89.88 103 PRO A CA 1
ATOM 806 C C . PRO A 1 103 ? 6.570 11.685 -13.440 1.00 89.88 103 PRO A C 1
ATOM 808 O O . PRO A 1 103 ? 5.793 12.028 -12.554 1.00 89.88 103 PRO A O 1
ATOM 811 N N . VAL A 1 104 ? 6.305 10.667 -14.265 1.00 92.62 104 VAL A N 1
ATOM 812 C CA . VAL A 1 104 ? 5.053 9.900 -14.224 1.00 92.62 104 VAL A CA 1
ATOM 813 C C . VAL A 1 104 ? 5.038 8.917 -13.048 1.00 92.62 104 VAL A C 1
ATOM 815 O O . VAL A 1 104 ? 3.994 8.702 -12.440 1.00 92.62 104 VAL A O 1
ATOM 818 N N . GLU A 1 105 ? 6.187 8.349 -12.678 1.00 92.75 105 GLU A N 1
ATOM 819 C CA . GLU A 1 105 ? 6.302 7.456 -11.517 1.00 92.75 105 GLU A CA 1
ATOM 820 C C . GLU A 1 105 ? 6.132 8.205 -10.191 1.00 92.75 105 GLU A C 1
ATOM 822 O O . GLU A 1 105 ? 5.523 7.673 -9.265 1.00 92.75 105 GLU A O 1
ATOM 827 N N . ARG A 1 106 ? 6.556 9.475 -10.111 1.00 95.19 106 ARG A N 1
ATOM 828 C CA . ARG A 1 106 ? 6.353 10.313 -8.912 1.00 95.19 106 ARG A CA 1
ATOM 829 C C . ARG A 1 106 ? 4.893 10.400 -8.483 1.00 95.19 106 ARG A C 1
ATOM 831 O O . ARG A 1 106 ? 4.607 10.446 -7.289 1.00 95.19 106 ARG A O 1
ATOM 838 N N . TRP A 1 107 ? 3.961 10.341 -9.433 1.00 95.44 107 TRP A N 1
ATOM 839 C CA . TRP A 1 107 ? 2.526 10.333 -9.141 1.00 95.44 107 TRP A CA 1
ATOM 840 C C . TRP A 1 107 ? 2.062 9.105 -8.353 1.00 95.44 107 TRP A C 1
ATOM 842 O O . TRP A 1 107 ? 1.044 9.173 -7.667 1.00 95.44 107 TRP A O 1
ATOM 852 N N . ASN A 1 108 ? 2.810 8.001 -8.375 1.00 96.50 108 ASN A N 1
ATOM 853 C CA . ASN A 1 108 ? 2.512 6.820 -7.566 1.00 96.50 108 ASN A CA 1
ATOM 854 C C . ASN A 1 108 ? 2.774 7.045 -6.067 1.00 96.50 108 ASN A C 1
ATOM 856 O O . ASN A 1 108 ? 2.281 6.280 -5.237 1.00 96.50 108 ASN A O 1
ATOM 860 N N . ALA A 1 109 ? 3.502 8.103 -5.693 1.00 97.31 109 ALA A N 1
ATOM 861 C CA . ALA A 1 109 ? 3.681 8.463 -4.291 1.00 97.31 109 ALA A CA 1
ATOM 862 C C . ALA A 1 109 ? 2.343 8.803 -3.616 1.00 97.31 109 ALA A C 1
ATOM 864 O O . ALA A 1 109 ? 2.153 8.497 -2.442 1.00 97.31 109 ALA A O 1
ATOM 865 N N . ILE A 1 110 ? 1.388 9.374 -4.361 1.00 97.62 110 ILE A N 1
ATOM 866 C CA . ILE A 1 110 ? 0.070 9.756 -3.840 1.00 97.62 110 ILE A CA 1
ATOM 867 C C . ILE A 1 110 ? -0.722 8.540 -3.342 1.00 97.62 110 ILE A C 1
ATOM 869 O O . ILE A 1 110 ? -1.062 8.516 -2.157 1.00 97.62 110 ILE A O 1
ATOM 873 N N . PRO A 1 111 ? -1.010 7.509 -4.164 1.00 97.62 111 PRO A N 1
ATOM 874 C CA . PRO A 1 111 ? -1.729 6.344 -3.670 1.00 97.62 111 PRO A CA 1
ATOM 875 C C . PRO A 1 111 ? -0.945 5.622 -2.561 1.00 97.62 111 PRO A C 1
ATOM 877 O O . PRO A 1 111 ? -1.557 5.164 -1.603 1.00 97.62 111 PRO A O 1
ATOM 880 N N . ALA A 1 112 ? 0.391 5.572 -2.596 1.00 97.88 112 ALA A N 1
ATOM 881 C CA . ALA A 1 112 ? 1.173 5.014 -1.485 1.00 97.88 112 ALA A CA 1
ATOM 882 C C . ALA A 1 112 ? 0.980 5.794 -0.161 1.00 97.88 112 ALA A C 1
ATOM 884 O O . ALA A 1 112 ? 0.753 5.188 0.891 1.00 97.88 112 ALA A O 1
ATOM 885 N N . LEU A 1 113 ? 0.969 7.133 -0.204 1.00 98.19 113 LEU A N 1
ATOM 886 C CA . LEU A 1 113 ? 0.665 7.979 0.959 1.00 98.19 113 LEU A CA 1
ATOM 887 C C . LEU A 1 113 ? -0.771 7.797 1.451 1.00 98.19 113 LEU A C 1
ATOM 889 O O . LEU A 1 113 ? -1.001 7.762 2.659 1.00 98.19 113 LEU A O 1
ATOM 893 N N . MET A 1 114 ? -1.737 7.643 0.544 1.00 98.50 114 MET A N 1
ATOM 894 C CA . MET A 1 114 ? -3.126 7.362 0.917 1.00 98.50 114 MET A CA 1
ATOM 895 C C . MET A 1 114 ? -3.254 6.028 1.660 1.00 98.50 114 MET A C 1
ATOM 897 O O . MET A 1 114 ? -3.999 5.954 2.638 1.00 98.50 114 MET A O 1
ATOM 901 N N . VAL A 1 115 ? -2.501 4.994 1.258 1.00 98.50 115 VAL A N 1
ATOM 902 C CA . VAL A 1 115 ? -2.454 3.717 1.989 1.00 98.50 115 VAL A CA 1
ATOM 903 C C . VAL A 1 115 ? -1.861 3.912 3.387 1.00 98.50 115 VAL A C 1
ATOM 905 O O . VAL A 1 115 ? -2.460 3.473 4.374 1.00 98.50 115 VAL A O 1
ATOM 908 N N . ALA A 1 116 ?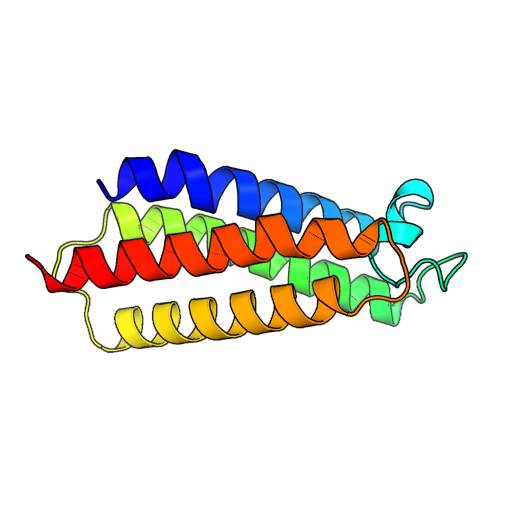 -0.738 4.630 3.494 1.00 98.56 116 ALA A N 1
ATOM 909 C CA . ALA A 1 116 ? -0.106 4.937 4.778 1.00 98.56 116 ALA A CA 1
ATOM 910 C C . ALA A 1 116 ? -1.064 5.683 5.723 1.00 98.56 116 ALA A C 1
ATOM 912 O O . ALA A 1 116 ? -1.263 5.273 6.870 1.00 98.56 116 ALA A O 1
ATOM 913 N N . LEU A 1 117 ? -1.702 6.747 5.223 1.00 98.56 117 LEU A N 1
ATOM 914 C CA . LEU A 1 117 ? -2.664 7.551 5.970 1.00 98.56 117 LEU A CA 1
ATOM 915 C C . LEU A 1 117 ? -3.892 6.726 6.367 1.00 98.56 117 LEU A C 1
ATOM 917 O O . LEU A 1 117 ? -4.331 6.791 7.513 1.00 98.56 117 LEU A O 1
ATOM 921 N N . GLY A 1 118 ? -4.424 5.912 5.454 1.00 98.31 118 GLY A N 1
ATOM 922 C CA . GLY A 1 118 ? -5.568 5.047 5.720 1.00 98.31 118 GLY A CA 1
ATOM 923 C C . GLY A 1 118 ? -5.301 4.065 6.862 1.00 98.31 118 GLY A C 1
ATOM 924 O O . GLY A 1 118 ? -6.087 3.984 7.809 1.00 98.31 118 GLY A O 1
ATOM 925 N N . PHE A 1 119 ? -4.162 3.368 6.837 1.00 98.44 119 PHE A N 1
ATOM 926 C CA . PHE A 1 119 ? -3.783 2.461 7.922 1.00 98.44 119 PHE A CA 1
ATOM 927 C C . PHE A 1 119 ? -3.491 3.199 9.230 1.00 98.44 119 PHE A C 1
ATOM 929 O O . PHE A 1 119 ? -3.889 2.723 10.295 1.00 98.44 119 PHE A O 1
ATOM 936 N N . TYR A 1 120 ? -2.861 4.374 9.170 1.00 98.44 120 TYR A N 1
ATOM 937 C CA . TYR A 1 120 ? -2.629 5.215 10.344 1.00 98.44 120 TYR A CA 1
ATOM 938 C C . TYR A 1 120 ? -3.940 5.628 11.022 1.00 98.44 120 TYR A C 1
ATOM 940 O O . TYR A 1 120 ? -4.096 5.451 12.232 1.00 98.44 120 TYR A O 1
ATOM 948 N N . LEU A 1 121 ? -4.914 6.111 10.247 1.00 97.69 121 LEU A N 1
ATOM 949 C CA . LEU A 1 121 ? -6.215 6.522 10.769 1.00 97.69 121 LEU A CA 1
ATOM 950 C C . LEU A 1 121 ? -7.007 5.336 11.324 1.00 97.69 121 LEU A C 1
ATOM 952 O O . LEU A 1 121 ? -7.614 5.468 12.389 1.00 97.69 121 LEU A O 1
ATOM 956 N N . LEU A 1 122 ? -6.971 4.166 10.672 1.00 96.38 122 LEU A N 1
ATOM 957 C CA . LEU A 1 122 ? -7.590 2.960 11.229 1.00 96.38 122 LEU A CA 1
ATOM 958 C C . LEU A 1 122 ? -6.937 2.549 12.557 1.00 96.38 122 LEU A C 1
ATOM 960 O O . LEU A 1 122 ? -7.649 2.265 13.520 1.00 96.38 122 LEU A O 1
ATOM 964 N N . ARG A 1 123 ? -5.600 2.570 12.633 1.00 96.44 123 ARG A N 1
ATOM 965 C CA . ARG A 1 123 ? -4.844 2.244 13.851 1.00 96.44 123 ARG A CA 1
ATOM 966 C C . ARG A 1 123 ? -5.160 3.203 14.991 1.00 96.44 123 ARG A C 1
ATOM 968 O O . ARG A 1 123 ? -5.383 2.760 16.112 1.00 96.44 123 ARG A O 1
ATOM 975 N N . ARG A 1 124 ? -5.225 4.508 14.710 1.00 95.31 124 ARG A N 1
ATOM 976 C CA . ARG A 1 124 ? -5.618 5.529 15.691 1.00 95.31 124 ARG A CA 1
ATOM 977 C C . ARG A 1 124 ? -7.046 5.301 16.182 1.00 95.31 124 ARG A C 1
ATOM 979 O O . ARG A 1 124 ? -7.269 5.270 17.387 1.00 95.31 124 ARG A O 1
ATOM 986 N N . SER A 1 125 ? -7.979 5.064 15.259 1.00 92.19 125 SER A N 1
ATOM 987 C CA . SER A 1 125 ? -9.385 4.773 15.575 1.00 92.19 125 SER A CA 1
ATOM 988 C C . SER A 1 125 ? -9.546 3.530 16.449 1.00 92.19 125 SER A C 1
ATOM 990 O O . SER A 1 125 ? -10.515 3.419 17.187 1.00 92.19 125 SER A O 1
ATOM 992 N N . SER A 1 126 ? -8.614 2.577 16.359 1.00 91.56 126 SER A N 1
ATOM 993 C CA . SER A 1 126 ? -8.643 1.369 17.178 1.00 91.56 126 SER A CA 1
ATOM 994 C C . SER A 1 126 ? -8.241 1.583 18.638 1.00 91.56 126 SER A C 1
ATOM 996 O O . SER A 1 126 ? -8.517 0.701 19.445 1.00 91.56 126 SER A O 1
ATOM 998 N N . LYS A 1 127 ? -7.536 2.668 18.965 1.00 87.62 127 LYS A N 1
ATOM 999 C CA . LYS A 1 127 ? -7.004 2.920 20.315 1.00 87.62 127 LYS A CA 1
ATOM 1000 C C . LYS A 1 127 ? -7.884 3.851 21.151 1.00 87.62 127 LYS A C 1
ATOM 1002 O O . LYS A 1 127 ? -7.604 4.038 22.325 1.00 87.62 127 LYS A O 1
ATOM 1007 N N . GLN A 1 128 ? -8.869 4.494 20.525 1.00 75.69 128 GLN A N 1
ATOM 1008 C CA . GLN A 1 128 ? -9.714 5.522 21.141 1.00 75.69 128 GLN A CA 1
ATOM 1009 C C . GLN A 1 128 ? -11.041 4.979 21.702 1.00 75.69 128 GLN A C 1
ATOM 1011 O O . GLN A 1 128 ? -11.764 5.741 22.333 1.00 75.69 128 GLN A O 1
ATOM 1016 N N . ASN A 1 129 ? -11.334 3.693 21.482 1.00 55.81 129 ASN A N 1
ATOM 1017 C CA . ASN A 1 129 ? -12.475 2.954 22.030 1.00 55.81 129 ASN A CA 1
ATOM 1018 C C . ASN A 1 129 ? -11.959 1.787 22.867 1.00 55.81 129 ASN A C 1
ATOM 1020 O O . ASN A 1 129 ? -12.673 1.400 23.810 1.00 55.81 129 ASN A O 1
#

Mean predicted aligned error: 3.18 Å

pLDDT: mean 94.4, std 5.93, range [55.81, 98.62]

Radius of gyration: 15.47 Å; Cα contacts (8 Å, |Δi|>4): 163; chains: 1; bounding box: 30×25×45 Å

Secondary structure (DSSP, 8-state):
-HHHHIIIIIHHHHHHHHHHHHHHHTT-GGGGGGTSTT--SS--HHHHHHHHHHHHHHHHHHHHHHHHHHS-SSPPHHHHHHHHHHHHHHHHHHHHHHT-SSHHHHTTHHHHHHHHHHHHHHHHHTT--

Sequence (129 aa):
MKRQIFNILLFPALVINFYLVFSGALNIKSMLPRIAGGGFESLPSGLRLIYLGLSMFMIWQLLYANRLINLPTPWGSRTDRTVGFLIVLSVLSALVNAISRSPVERWNAIPALMVALGFYLLRRSSKQN